Protein AF-A0A9X4M365-F1 (afdb_monomer)

Radius of gyration: 20.52 Å; Cα contacts (8 Å, |Δi|>4): 66; chains: 1; bounding box: 56×33×63 Å

pLDDT: mean 83.46, std 21.49, range [34.28, 97.88]

Foldseek 3Di:
DPDVVVVVVLVVQLVVLVVVLVVLVLLLVLLCCCPVVVDQLVRSCVVVDPADSVNSVVSNVVCVVPVCSNPDDLVNLVSCCSNVVDDPVVSCVCVVPPPPDPPDDPDDPDDDPDDPPPDDDDDD

Sequence (124 aa):
MTTIDGHAEQELVRIAARYRVEDLALNRAIYRASHEAGLSQRQISARVGGHSQATIQRILARFAENPALLQETPAEVIDKRDAGLIDAAAMMETLLNWPYTFGDVPHVDGVATDSYTTGKLGRG

Solvent-accessible surface area (backbone atoms only — not comparable to full-atom values): 7564 Å² total; per-residue (Å²): 143,82,55,68,64,61,51,52,51,52,50,49,51,22,52,54,22,39,50,53,54,50,51,52,51,49,54,47,48,54,41,45,40,39,72,76,67,64,46,49,54,66,63,46,25,71,69,71,52,98,44,51,49,70,53,47,50,54,53,43,50,51,42,70,76,38,60,68,73,74,51,89,47,75,68,54,47,52,28,33,33,50,38,66,76,40,52,72,66,60,39,49,54,51,62,73,67,47,81,84,68,75,73,84,73,83,76,74,86,84,67,86,83,84,74,84,82,79,84,75,88,80,89,132

Mean predicted aligned error: 10.85 Å

Organism: NCBI:txid2710754

Structure (mmCIF, N/CA/C/O backbone):
data_AF-A0A9X4M365-F1
#
_entry.id   AF-A0A9X4M365-F1
#
loop_
_atom_site.group_PDB
_atom_site.id
_atom_site.type_symbol
_atom_site.label_atom_id
_atom_site.label_alt_id
_atom_site.label_comp_id
_atom_site.label_asym_id
_atom_site.label_entity_id
_atom_site.label_seq_id
_atom_site.pdbx_PDB_ins_code
_atom_site.Cartn_x
_atom_site.Cartn_y
_atom_site.Cartn_z
_atom_site.occupancy
_atom_site.B_iso_or_equiv
_atom_site.auth_seq_id
_atom_site.auth_comp_id
_ato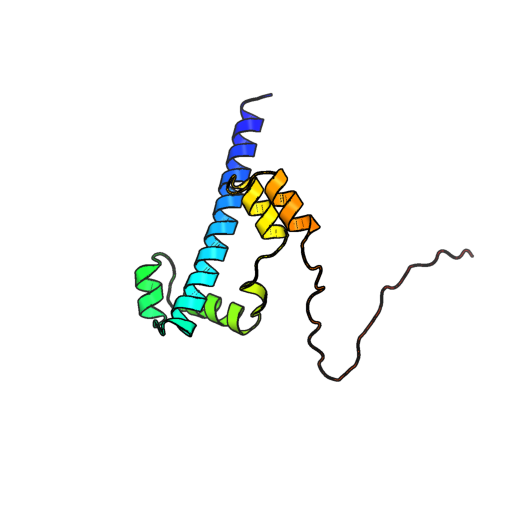m_site.auth_asym_id
_atom_site.auth_atom_id
_atom_site.pdbx_PDB_model_num
ATOM 1 N N . MET A 1 1 ? 25.522 17.246 -20.176 1.00 54.72 1 MET A N 1
ATOM 2 C CA . MET A 1 1 ? 24.235 17.108 -19.469 1.00 54.72 1 MET A CA 1
ATOM 3 C C . MET A 1 1 ? 23.638 15.766 -19.880 1.00 54.72 1 MET A C 1
ATOM 5 O O . MET A 1 1 ? 22.779 15.750 -20.751 1.00 54.72 1 MET A O 1
ATOM 9 N N . THR A 1 2 ? 24.246 14.632 -19.490 1.00 59.59 2 THR A N 1
ATOM 10 C CA . THR A 1 2 ? 24.082 13.431 -20.347 1.00 59.59 2 THR A CA 1
ATOM 11 C C . THR A 1 2 ? 24.207 12.047 -19.696 1.00 59.59 2 THR A C 1
ATOM 13 O O . THR A 1 2 ? 24.045 11.057 -20.398 1.00 59.59 2 THR A O 1
ATOM 16 N N . THR A 1 3 ? 24.462 11.901 -18.391 1.00 63.34 3 THR A N 1
ATOM 17 C CA . THR A 1 3 ? 24.511 10.548 -17.771 1.00 63.34 3 THR A CA 1
ATOM 18 C C . THR A 1 3 ? 24.161 10.575 -16.286 1.00 63.34 3 THR A C 1
ATOM 20 O O . THR A 1 3 ? 23.377 9.755 -15.828 1.00 63.34 3 THR A O 1
ATOM 23 N N . ILE A 1 4 ? 24.674 11.561 -15.543 1.00 69.12 4 ILE A N 1
ATOM 24 C CA . ILE A 1 4 ? 24.382 11.725 -14.109 1.00 69.12 4 ILE A CA 1
ATOM 25 C C . ILE A 1 4 ? 22.901 12.071 -13.882 1.00 69.12 4 ILE A C 1
ATOM 27 O O . ILE A 1 4 ? 22.271 11.483 -13.008 1.00 69.12 4 ILE A O 1
ATOM 31 N N . ASP A 1 5 ? 22.336 12.944 -14.721 1.00 73.62 5 ASP A N 1
ATOM 32 C CA . ASP A 1 5 ? 20.932 13.366 -14.622 1.00 73.62 5 ASP A CA 1
ATOM 33 C C . ASP A 1 5 ? 19.974 12.183 -14.851 1.00 73.62 5 ASP A C 1
ATOM 35 O O . ASP A 1 5 ? 19.069 11.954 -14.055 1.00 73.62 5 ASP A O 1
ATOM 39 N N . GLY A 1 6 ? 20.257 11.337 -15.851 1.00 84.56 6 GLY A N 1
ATOM 40 C CA . GLY A 1 6 ? 19.465 10.132 -16.122 1.00 84.56 6 GLY A CA 1
ATOM 41 C C . GLY A 1 6 ? 19.544 9.082 -15.008 1.00 84.56 6 GLY A C 1
ATOM 42 O O . GLY A 1 6 ? 18.547 8.429 -14.711 1.00 84.56 6 GLY A O 1
ATOM 43 N N . HIS A 1 7 ? 20.696 8.936 -14.343 1.00 86.69 7 HIS A N 1
ATOM 44 C CA . HIS A 1 7 ? 20.814 8.045 -13.184 1.00 86.69 7 HIS A CA 1
ATOM 45 C C . HIS A 1 7 ? 20.060 8.572 -11.960 1.00 86.69 7 HIS A C 1
ATOM 47 O O . HIS A 1 7 ? 19.405 7.792 -11.269 1.00 86.69 7 HIS A O 1
ATOM 53 N N . ALA A 1 8 ? 20.123 9.879 -11.696 1.00 93.12 8 ALA A N 1
ATOM 54 C CA . ALA A 1 8 ? 19.382 10.495 -10.599 1.00 93.12 8 ALA A CA 1
ATOM 55 C C . ALA A 1 8 ? 17.862 10.383 -10.810 1.00 93.12 8 ALA A C 1
ATOM 57 O O . ALA A 1 8 ? 17.136 10.034 -9.881 1.00 93.12 8 ALA A O 1
ATOM 58 N N . GLU A 1 9 ? 17.384 10.605 -12.037 1.00 93.38 9 GLU A N 1
ATOM 59 C CA . GLU A 1 9 ? 15.975 10.421 -12.403 1.00 93.38 9 GLU A CA 1
ATOM 60 C C . GLU A 1 9 ? 15.518 8.968 -12.228 1.00 93.38 9 GLU A C 1
ATOM 62 O O . GLU A 1 9 ? 14.485 8.718 -11.606 1.00 93.38 9 GLU A O 1
ATOM 67 N N . GLN A 1 10 ? 16.298 7.997 -12.715 1.00 92.06 10 GLN A N 1
ATOM 68 C CA . GLN A 1 10 ? 15.995 6.569 -12.551 1.00 92.06 10 GLN A CA 1
ATOM 69 C C . GLN A 1 10 ? 15.922 6.160 -11.079 1.00 92.06 10 GLN A C 1
ATOM 71 O O . GLN A 1 10 ? 15.028 5.411 -10.682 1.00 92.06 10 GLN A O 1
ATOM 76 N N . GLU A 1 11 ? 16.836 6.670 -10.257 1.00 94.88 11 GLU A N 1
ATOM 77 C CA . GLU A 1 11 ? 16.843 6.391 -8.826 1.00 94.88 11 GLU A CA 1
ATOM 78 C C . GLU A 1 11 ? 15.616 6.990 -8.125 1.00 94.88 11 GLU A C 1
ATOM 80 O O . GLU A 1 11 ? 14.990 6.319 -7.302 1.00 94.88 11 GLU A O 1
ATOM 85 N N . LEU A 1 12 ? 15.208 8.209 -8.495 1.00 96.12 12 LEU A N 1
ATOM 86 C CA . LEU A 1 12 ? 13.980 8.821 -7.983 1.00 96.12 12 LEU A CA 1
ATOM 87 C C . LEU A 1 12 ? 12.734 8.025 -8.375 1.00 96.12 12 LEU A C 1
ATOM 89 O O . LEU A 1 12 ? 11.885 7.778 -7.518 1.00 96.12 12 LEU A O 1
ATOM 93 N N . VAL A 1 13 ? 12.632 7.588 -9.634 1.00 95.69 13 VAL A N 1
ATOM 94 C CA . VAL A 1 13 ? 11.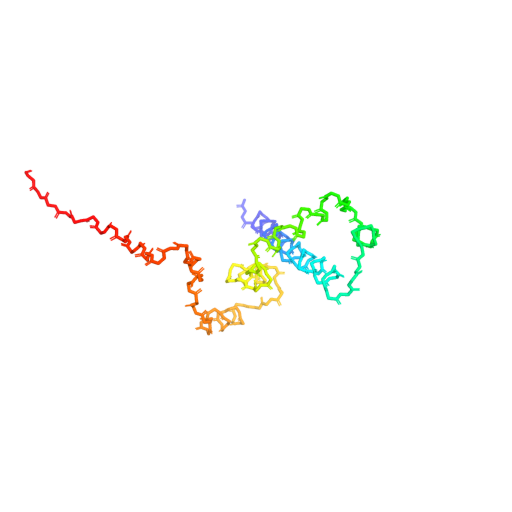525 6.739 -10.104 1.00 95.69 13 VAL A CA 1
ATOM 95 C C . VAL A 1 13 ? 11.455 5.454 -9.284 1.00 95.69 13 VAL A C 1
ATOM 97 O O . VAL A 1 13 ? 10.387 5.110 -8.776 1.00 95.69 13 VAL A O 1
ATOM 100 N N . ARG A 1 14 ? 12.596 4.790 -9.079 1.00 97.19 14 ARG A N 1
ATOM 101 C CA . ARG A 1 14 ? 12.684 3.546 -8.310 1.00 97.19 14 ARG A CA 1
ATOM 102 C C . ARG A 1 14 ? 12.269 3.726 -6.852 1.00 97.19 14 ARG A C 1
ATOM 104 O O . ARG A 1 14 ? 11.487 2.931 -6.330 1.00 97.19 14 ARG A O 1
ATOM 111 N N . ILE A 1 15 ? 12.768 4.768 -6.184 1.00 97.88 15 ILE A N 1
ATOM 112 C CA . ILE A 1 15 ? 12.414 5.062 -4.788 1.00 97.88 15 ILE A CA 1
ATOM 113 C C . ILE A 1 15 ? 10.927 5.410 -4.674 1.00 97.88 15 ILE A C 1
ATOM 115 O O . ILE A 1 15 ? 10.249 4.898 -3.783 1.00 97.88 15 ILE A O 1
ATOM 119 N N . ALA A 1 16 ? 10.403 6.239 -5.579 1.00 97.69 16 ALA A N 1
ATOM 120 C CA . ALA A 1 16 ? 8.994 6.617 -5.578 1.00 97.69 16 ALA A CA 1
ATOM 121 C C . ALA A 1 16 ? 8.078 5.407 -5.811 1.00 97.69 16 ALA A C 1
ATOM 123 O O . ALA A 1 16 ? 7.056 5.278 -5.139 1.00 97.69 16 ALA A O 1
ATOM 124 N N . ALA A 1 17 ? 8.449 4.507 -6.724 1.00 97.62 17 ALA A N 1
ATOM 125 C CA . ALA A 1 17 ? 7.725 3.263 -6.963 1.00 97.62 17 ALA A CA 1
ATOM 126 C C . ALA A 1 17 ? 7.733 2.364 -5.721 1.00 97.62 17 ALA A C 1
ATOM 128 O O . ALA A 1 17 ? 6.681 1.890 -5.292 1.00 97.62 17 ALA A O 1
ATOM 129 N N . ARG A 1 18 ? 8.891 2.210 -5.067 1.00 97.88 18 ARG A N 1
ATOM 130 C CA . ARG A 1 18 ? 8.985 1.439 -3.823 1.00 97.88 18 ARG A CA 1
ATOM 131 C C . ARG A 1 18 ? 8.108 2.019 -2.715 1.00 97.88 18 ARG A C 1
ATOM 133 O O . ARG A 1 18 ? 7.390 1.266 -2.068 1.00 97.88 18 ARG A O 1
ATOM 140 N N . TYR A 1 19 ? 8.096 3.343 -2.560 1.00 97.56 19 TYR A N 1
ATOM 141 C CA . TYR A 1 19 ? 7.226 4.013 -1.596 1.00 97.56 19 TYR A CA 1
ATOM 142 C C . TYR A 1 19 ? 5.739 3.729 -1.854 1.00 97.56 19 TYR A C 1
ATOM 144 O O . TYR A 1 19 ? 5.015 3.411 -0.916 1.00 97.56 19 TYR A O 1
ATOM 152 N N . ARG A 1 20 ? 5.279 3.778 -3.115 1.00 97.50 20 ARG A N 1
ATOM 153 C CA . ARG A 1 20 ? 3.882 3.456 -3.463 1.00 97.50 20 ARG A CA 1
ATOM 154 C C . ARG A 1 20 ? 3.514 2.011 -3.117 1.00 97.50 20 ARG A C 1
ATOM 156 O O . ARG A 1 20 ? 2.461 1.779 -2.524 1.00 97.50 20 ARG A O 1
ATOM 163 N N . VAL A 1 21 ? 4.386 1.054 -3.444 1.00 97.25 21 VAL A N 1
ATOM 164 C CA . VAL A 1 21 ? 4.165 -0.369 -3.132 1.00 97.25 21 VAL A CA 1
ATOM 165 C C . VAL A 1 21 ? 4.110 -0.597 -1.620 1.00 97.25 21 VAL A C 1
ATOM 167 O O . VAL A 1 21 ? 3.213 -1.284 -1.130 1.00 97.25 21 VAL A O 1
ATOM 170 N N . GLU A 1 22 ? 5.047 -0.015 -0.872 1.00 97.00 22 GLU A N 1
ATOM 171 C CA . GLU A 1 22 ? 5.125 -0.164 0.583 1.00 97.00 22 GLU A CA 1
ATOM 172 C C . GLU A 1 22 ? 3.954 0.515 1.302 1.00 97.00 22 GLU A C 1
ATOM 174 O O . GLU A 1 22 ? 3.384 -0.083 2.216 1.00 97.00 22 GLU A O 1
ATOM 179 N N . ASP A 1 23 ? 3.544 1.712 0.873 1.00 96.25 23 ASP A N 1
ATOM 180 C CA . ASP A 1 23 ? 2.384 2.412 1.440 1.00 96.25 23 ASP A CA 1
ATOM 181 C C . ASP A 1 23 ? 1.104 1.588 1.265 1.00 96.25 23 ASP A C 1
ATOM 183 O O . ASP A 1 23 ? 0.336 1.384 2.211 1.00 96.25 23 ASP A O 1
ATOM 187 N N . LEU A 1 24 ? 0.893 1.027 0.074 1.00 96.19 24 LEU A N 1
ATOM 188 C CA . LEU A 1 24 ? -0.269 0.189 -0.180 1.00 96.19 24 LEU A CA 1
ATOM 189 C C . LEU A 1 24 ? -0.224 -1.124 0.613 1.00 96.19 24 LEU A C 1
ATOM 191 O O . LEU A 1 24 ? -1.242 -1.542 1.173 1.00 96.19 24 LEU A O 1
ATOM 195 N N . ALA A 1 25 ? 0.948 -1.754 0.712 1.00 96.88 25 ALA A N 1
ATOM 196 C CA . ALA A 1 25 ? 1.142 -2.947 1.529 1.00 96.88 25 ALA A CA 1
ATOM 197 C C . ALA A 1 25 ? 0.861 -2.668 3.015 1.00 96.88 25 ALA A C 1
ATOM 199 O O . ALA A 1 25 ? 0.156 -3.447 3.662 1.00 96.88 25 ALA A O 1
ATOM 200 N N . LEU A 1 26 ? 1.340 -1.537 3.541 1.00 97.12 26 LEU A N 1
ATOM 201 C CA . LEU A 1 26 ? 1.073 -1.098 4.908 1.00 97.12 26 LEU A CA 1
ATOM 202 C C . LEU A 1 26 ? -0.424 -0.864 5.133 1.00 97.12 26 LEU A C 1
ATOM 204 O O . LEU A 1 26 ? -0.988 -1.349 6.113 1.00 97.12 26 LEU A O 1
ATOM 208 N N . ASN A 1 27 ? -1.082 -0.174 4.207 1.00 97.31 27 ASN A N 1
ATOM 209 C CA . ASN A 1 27 ? -2.513 0.098 4.259 1.00 97.31 27 ASN A CA 1
ATOM 210 C C . ASN A 1 27 ? -3.350 -1.197 4.287 1.00 97.31 27 ASN A C 1
ATOM 212 O O . ASN A 1 27 ? -4.256 -1.336 5.115 1.00 97.31 27 ASN A O 1
ATOM 216 N N . ARG A 1 28 ? -3.005 -2.186 3.450 1.00 97.88 28 ARG A N 1
ATOM 217 C CA . ARG A 1 28 ? -3.623 -3.524 3.478 1.00 97.88 28 ARG A CA 1
ATOM 218 C C . ARG A 1 28 ? -3.337 -4.253 4.793 1.00 97.88 28 ARG A C 1
ATOM 220 O O . ARG A 1 28 ? -4.244 -4.850 5.369 1.00 97.88 28 ARG A O 1
ATOM 227 N N . ALA A 1 29 ? -2.106 -4.183 5.301 1.00 97.44 29 ALA A N 1
ATOM 228 C CA . ALA A 1 29 ? -1.729 -4.801 6.572 1.00 97.44 29 ALA A CA 1
ATOM 229 C C . ALA A 1 29 ? -2.486 -4.192 7.764 1.00 97.44 29 ALA A C 1
ATOM 231 O O . ALA A 1 29 ? -2.928 -4.931 8.641 1.00 97.44 29 ALA A O 1
ATOM 232 N N . ILE A 1 30 ? -2.702 -2.872 7.774 1.00 97.69 30 ILE A N 1
ATOM 233 C CA . ILE A 1 30 ? -3.539 -2.174 8.763 1.00 97.69 30 ILE A CA 1
ATOM 234 C C . ILE A 1 30 ? -4.968 -2.725 8.744 1.00 97.69 30 ILE A C 1
ATOM 236 O O . ILE A 1 30 ? -5.521 -3.035 9.802 1.00 97.69 30 ILE A O 1
ATOM 240 N N . TYR A 1 31 ? -5.557 -2.877 7.554 1.00 97.56 31 TYR A N 1
ATOM 241 C CA . TYR A 1 31 ? -6.907 -3.416 7.417 1.00 97.56 31 TYR A CA 1
ATOM 242 C C . TYR A 1 31 ? -7.018 -4.841 7.965 1.00 97.56 31 TYR A C 1
ATOM 244 O O . TYR A 1 31 ? -7.882 -5.101 8.808 1.00 97.56 31 TYR A O 1
ATOM 252 N N . ARG A 1 32 ? -6.108 -5.734 7.553 1.00 97.00 32 ARG A N 1
ATOM 253 C CA . ARG A 1 32 ? -6.065 -7.131 8.018 1.00 97.00 32 ARG A CA 1
ATOM 254 C C . ARG A 1 32 ? -5.817 -7.225 9.522 1.00 97.00 32 ARG A C 1
ATOM 256 O O . ARG A 1 32 ? -6.517 -7.951 10.217 1.00 97.00 32 ARG A O 1
ATOM 263 N N . ALA A 1 33 ? -4.899 -6.426 10.063 1.00 97.31 33 ALA A N 1
ATOM 264 C CA . ALA A 1 33 ? -4.643 -6.361 11.502 1.00 97.31 33 ALA A CA 1
ATOM 265 C C . ALA A 1 33 ? -5.907 -6.002 12.305 1.00 97.31 33 ALA A C 1
ATOM 267 O O . ALA A 1 33 ? -6.147 -6.574 13.368 1.00 97.31 33 ALA A O 1
ATOM 268 N N . SER A 1 34 ? -6.726 -5.080 11.792 1.00 97.38 34 SER A N 1
ATOM 269 C CA . SER A 1 34 ? -7.984 -4.697 12.434 1.00 97.38 34 SER A CA 1
ATOM 270 C C . SER A 1 34 ? -9.072 -5.767 12.295 1.00 97.38 34 SER A C 1
ATOM 272 O O . SER A 1 34 ? -9.747 -6.053 13.279 1.00 97.38 34 SER A O 1
ATOM 274 N N . HIS A 1 35 ? -9.271 -6.333 11.099 1.00 94.81 35 HIS A N 1
ATOM 275 C CA . HIS A 1 35 ? -10.428 -7.193 10.800 1.00 94.81 35 HIS A CA 1
ATOM 276 C C . HIS A 1 35 ? -10.178 -8.679 11.066 1.00 94.81 35 HIS A C 1
ATOM 278 O O . HIS A 1 35 ? -11.075 -9.375 11.529 1.00 94.81 35 HIS A O 1
ATOM 284 N N . GLU A 1 36 ? -8.970 -9.167 10.796 1.00 93.94 36 GLU A N 1
ATOM 285 C CA . GLU A 1 36 ? -8.619 -10.585 10.931 1.00 93.94 36 GLU A CA 1
ATOM 286 C C . GLU A 1 36 ? -7.995 -10.870 12.302 1.00 93.94 36 GLU A C 1
ATOM 288 O O . GLU A 1 36 ? -8.297 -11.883 12.926 1.00 93.94 36 GLU A O 1
ATOM 293 N N . ALA A 1 37 ? -7.151 -9.959 12.803 1.00 94.00 37 ALA A N 1
ATOM 294 C CA . ALA A 1 37 ? -6.458 -10.123 14.086 1.00 94.00 37 ALA A CA 1
ATOM 295 C C . ALA A 1 37 ? -7.103 -9.352 15.257 1.00 94.00 37 ALA A C 1
ATOM 297 O O . ALA A 1 37 ? -6.631 -9.459 16.390 1.00 94.00 37 ALA A O 1
ATOM 298 N N . GLY A 1 38 ? -8.159 -8.567 15.008 1.00 95.81 38 GLY A N 1
ATOM 299 C CA . GLY A 1 38 ? -8.921 -7.861 16.047 1.00 95.81 38 GLY A CA 1
ATOM 300 C C . GLY A 1 38 ? -8.149 -6.760 16.787 1.00 95.81 38 GLY A C 1
ATOM 301 O O . GLY A 1 38 ? -8.516 -6.389 17.904 1.00 95.81 38 GLY A O 1
ATOM 302 N N . LEU A 1 39 ? -7.061 -6.239 16.210 1.00 97.50 39 LEU A N 1
ATOM 303 C CA . LEU A 1 39 ? -6.276 -5.176 16.836 1.00 97.50 39 LEU A CA 1
ATOM 304 C C . LEU A 1 39 ? -7.048 -3.851 16.824 1.00 97.50 39 LEU A C 1
ATOM 306 O O . LEU A 1 39 ? -7.567 -3.414 15.801 1.00 97.50 39 LEU A O 1
ATOM 310 N N . SER A 1 40 ? -7.059 -3.156 17.962 1.00 97.06 40 SER A N 1
ATOM 311 C CA . SER A 1 40 ? -7.660 -1.821 18.054 1.00 97.06 40 SER A CA 1
ATOM 312 C C . SER A 1 40 ? -6.850 -0.773 17.281 1.00 97.06 40 SER A C 1
ATOM 314 O O . SER A 1 40 ? -5.624 -0.864 17.175 1.00 97.06 40 SER A O 1
ATOM 316 N N . GLN A 1 41 ? -7.504 0.306 16.837 1.00 96.31 41 GLN A N 1
ATOM 317 C CA . GLN A 1 41 ? -6.837 1.424 16.148 1.00 96.31 41 GLN A CA 1
ATOM 318 C C . GLN A 1 41 ? -5.671 2.010 16.963 1.00 96.31 41 GLN A C 1
ATOM 320 O O . GLN A 1 41 ? -4.636 2.364 16.402 1.00 96.31 41 GLN A O 1
ATOM 325 N N . ARG A 1 42 ? -5.798 2.051 18.298 1.00 96.69 42 ARG A N 1
ATOM 326 C CA . ARG A 1 42 ? -4.720 2.457 19.213 1.00 96.69 42 ARG A CA 1
ATOM 327 C C . ARG A 1 42 ? -3.521 1.511 19.147 1.00 96.69 42 ARG A C 1
ATOM 329 O O . ARG A 1 42 ? -2.386 1.974 19.080 1.00 96.69 42 ARG A O 1
ATOM 336 N N . GLN A 1 43 ? -3.758 0.200 19.177 1.00 97.50 43 GLN A N 1
ATOM 337 C CA . GLN A 1 43 ? -2.701 -0.813 19.099 1.00 97.50 43 GLN A CA 1
ATOM 338 C C . GLN A 1 43 ? -2.005 -0.826 17.735 1.00 97.50 43 GLN A C 1
ATOM 340 O O . GLN A 1 43 ? -0.799 -1.074 17.686 1.00 97.50 43 GLN A O 1
ATOM 345 N N . ILE A 1 44 ? -2.749 -0.564 16.659 1.00 97.38 44 ILE A N 1
ATOM 346 C CA . ILE A 1 44 ? -2.210 -0.441 15.301 1.00 97.38 44 ILE A CA 1
ATOM 347 C C . ILE A 1 44 ? -1.365 0.830 15.193 1.00 97.38 44 ILE A C 1
ATOM 349 O O . ILE A 1 44 ? -0.194 0.747 14.839 1.00 97.38 44 ILE A O 1
ATOM 353 N N . SER A 1 45 ? -1.909 1.989 15.579 1.00 97.06 45 SER A N 1
ATOM 354 C CA . SER A 1 45 ? -1.205 3.281 15.554 1.00 97.06 45 SER A CA 1
ATOM 355 C C . SER A 1 45 ? 0.129 3.231 16.310 1.00 97.06 45 SER A C 1
ATOM 357 O O . SER A 1 45 ? 1.151 3.677 15.790 1.00 97.06 45 SER A O 1
ATOM 359 N N . ALA A 1 46 ? 0.150 2.600 17.490 1.00 96.75 46 ALA A N 1
ATOM 360 C CA . ALA A 1 46 ? 1.367 2.434 18.283 1.00 96.75 46 ALA A CA 1
ATOM 361 C C . ALA A 1 46 ? 2.443 1.561 17.606 1.00 96.75 46 ALA A C 1
ATOM 363 O O . ALA A 1 46 ? 3.625 1.763 17.866 1.00 96.75 46 ALA A O 1
ATOM 364 N N . ARG A 1 47 ? 2.053 0.592 16.764 1.00 96.25 47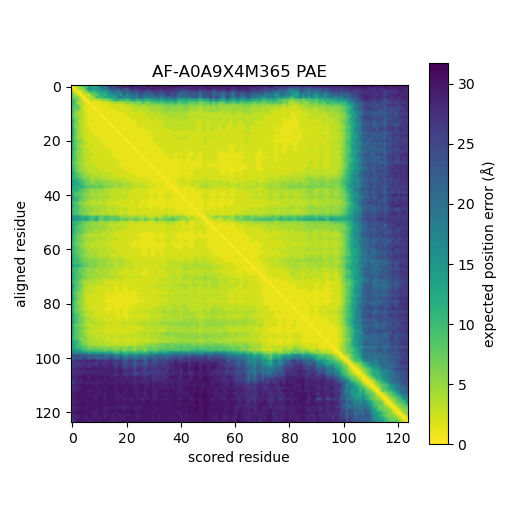 ARG A N 1
ATOM 365 C CA . ARG A 1 47 ? 2.984 -0.303 16.049 1.00 96.25 47 ARG A CA 1
ATOM 366 C C . ARG A 1 47 ? 3.491 0.292 14.748 1.00 96.25 47 ARG A C 1
ATOM 368 O O . ARG A 1 47 ? 4.665 0.144 14.443 1.00 96.25 47 ARG A O 1
ATOM 375 N N . VAL A 1 48 ? 2.601 0.922 13.985 1.00 94.38 48 VAL A N 1
ATOM 376 C CA . VAL A 1 48 ? 2.950 1.502 12.686 1.00 94.38 48 VAL A CA 1
ATOM 377 C C . VAL A 1 48 ? 3.922 2.665 12.875 1.00 94.38 48 VAL A C 1
ATOM 379 O O . VAL A 1 48 ? 4.881 2.780 12.122 1.00 94.38 48 VAL A O 1
ATOM 382 N N . GLY A 1 49 ? 3.707 3.500 13.899 1.00 86.94 49 GLY A N 1
ATOM 383 C CA . GLY A 1 49 ? 4.469 4.736 14.067 1.00 86.94 49 GLY A CA 1
ATOM 384 C C . GLY A 1 49 ? 4.150 5.743 12.951 1.00 86.94 49 GLY A C 1
ATOM 385 O O . GLY A 1 49 ? 3.866 5.392 11.811 1.00 86.94 49 GLY A O 1
ATOM 386 N N . GLY A 1 50 ? 4.077 7.032 13.269 1.00 85.69 50 GLY A N 1
ATOM 387 C CA . GLY A 1 50 ? 3.773 8.075 12.272 1.00 85.69 50 GLY A CA 1
ATOM 388 C C . GLY A 1 50 ? 2.305 8.184 11.822 1.00 85.69 50 GLY A C 1
ATOM 389 O O . GLY A 1 50 ? 1.905 9.243 11.347 1.00 85.69 50 GLY A O 1
ATOM 390 N N . HIS A 1 51 ? 1.464 7.167 12.041 1.00 93.44 51 HIS A N 1
ATOM 391 C CA . HIS A 1 51 ? 0.025 7.231 11.760 1.00 93.44 51 HIS A CA 1
ATOM 392 C C . HIS A 1 51 ? -0.789 7.462 13.037 1.00 93.44 51 HIS A C 1
ATOM 394 O O . HIS A 1 51 ? -0.768 6.647 13.961 1.00 93.44 51 HIS A O 1
ATOM 400 N N . SER A 1 52 ? -1.550 8.560 13.081 1.00 96.06 52 SER A N 1
ATOM 401 C CA . SER A 1 52 ? -2.509 8.825 14.164 1.00 96.06 52 SER A CA 1
ATOM 402 C C . SER A 1 52 ? -3.688 7.846 14.117 1.00 96.06 52 SER A C 1
ATOM 404 O O . SER A 1 52 ? -3.992 7.296 13.058 1.00 96.06 52 SER A O 1
ATOM 406 N N . GLN A 1 53 ? -4.419 7.675 15.225 1.00 96.69 53 GLN A N 1
ATOM 407 C CA . GLN A 1 53 ? -5.646 6.860 15.229 1.00 96.69 53 GLN A CA 1
ATOM 408 C C . GLN A 1 53 ? -6.674 7.347 14.194 1.00 96.69 53 GLN A C 1
ATOM 410 O O . GLN A 1 53 ? -7.287 6.528 13.520 1.00 96.69 53 GLN A O 1
ATOM 415 N N . ALA A 1 54 ? -6.794 8.663 13.989 1.00 97.00 54 ALA A N 1
ATOM 416 C CA . ALA A 1 54 ? -7.667 9.229 12.960 1.00 97.00 54 ALA A CA 1
ATOM 417 C C . ALA A 1 54 ? -7.216 8.844 11.539 1.00 97.00 54 ALA A C 1
ATOM 419 O O . ALA A 1 54 ? -8.044 8.579 10.669 1.00 97.00 54 ALA A O 1
ATOM 420 N N . THR A 1 55 ? -5.904 8.773 11.295 1.00 97.56 55 THR A N 1
ATOM 421 C CA . THR A 1 55 ? -5.368 8.297 10.013 1.00 97.56 55 THR A CA 1
ATOM 422 C C . THR A 1 55 ? -5.675 6.813 9.815 1.00 97.56 55 THR A C 1
ATOM 424 O O . THR A 1 55 ? -6.145 6.434 8.746 1.00 97.56 55 THR A O 1
ATOM 427 N N . ILE A 1 56 ? -5.497 5.990 10.858 1.00 97.88 56 ILE A N 1
ATOM 428 C CA . ILE A 1 56 ? -5.870 4.568 10.830 1.00 97.88 56 ILE A CA 1
ATOM 429 C C . ILE A 1 56 ? -7.362 4.408 10.520 1.00 97.88 56 ILE A C 1
ATOM 431 O O . ILE A 1 56 ? -7.711 3.643 9.629 1.00 97.88 56 ILE A O 1
ATOM 435 N N . GLN A 1 57 ? -8.241 5.165 11.181 1.00 97.38 57 GLN A N 1
ATOM 436 C CA . GLN A 1 57 ? -9.679 5.138 10.909 1.00 97.38 57 GLN A CA 1
ATOM 437 C C . GLN A 1 57 ? -9.992 5.437 9.437 1.00 97.38 57 GLN A C 1
ATOM 439 O O . GLN A 1 57 ? -10.778 4.716 8.830 1.00 97.38 57 GLN A O 1
ATOM 444 N N . ARG A 1 58 ? -9.379 6.474 8.850 1.00 97.88 58 ARG A N 1
ATOM 445 C CA . ARG A 1 58 ? -9.591 6.830 7.435 1.00 97.88 58 ARG A CA 1
ATOM 446 C C . ARG A 1 58 ? -9.145 5.719 6.489 1.00 97.88 58 ARG A C 1
ATOM 448 O O . ARG A 1 58 ? -9.835 5.450 5.512 1.00 97.88 58 ARG A O 1
ATOM 455 N N . ILE A 1 59 ? -8.018 5.069 6.787 1.00 97.50 59 ILE A N 1
ATOM 456 C CA . ILE A 1 59 ? -7.553 3.904 6.026 1.00 97.50 59 ILE A CA 1
ATOM 457 C C . ILE A 1 59 ? -8.597 2.788 6.127 1.00 97.50 59 ILE A C 1
ATOM 459 O O . ILE A 1 59 ? -9.071 2.315 5.101 1.00 97.50 59 ILE A O 1
ATOM 463 N N . LEU A 1 60 ? -9.016 2.416 7.339 1.00 97.69 60 LEU A N 1
ATOM 464 C CA . LEU A 1 60 ? -10.002 1.352 7.547 1.00 97.69 60 LEU A CA 1
ATOM 465 C C . LEU A 1 60 ? -11.329 1.632 6.829 1.00 97.69 60 LEU A C 1
ATOM 467 O O . LEU A 1 60 ? -11.847 0.738 6.165 1.00 97.69 60 LEU A O 1
ATOM 471 N N . ALA A 1 61 ? -11.841 2.863 6.914 1.00 97.25 61 ALA A N 1
ATOM 472 C CA . ALA A 1 61 ? -13.066 3.276 6.233 1.00 97.25 61 ALA A CA 1
ATOM 473 C C . ALA A 1 61 ? -12.950 3.119 4.710 1.00 97.25 61 ALA A C 1
ATOM 475 O O . ALA A 1 61 ? -13.805 2.492 4.096 1.00 97.25 61 ALA A O 1
ATOM 476 N N . ARG A 1 62 ? -11.841 3.575 4.115 1.00 97.12 62 ARG A N 1
ATOM 477 C CA . ARG A 1 62 ? -11.602 3.467 2.668 1.00 97.12 62 ARG A CA 1
ATOM 478 C C . ARG A 1 62 ? -11.620 2.017 2.166 1.00 97.12 62 ARG A C 1
ATOM 480 O O . ARG A 1 62 ? -12.150 1.749 1.095 1.00 97.12 62 ARG A O 1
ATOM 487 N N . PHE A 1 63 ? -11.044 1.081 2.921 1.00 95.56 63 PHE A N 1
ATOM 488 C CA . PHE A 1 63 ? -11.072 -0.344 2.561 1.00 95.56 63 PHE A CA 1
ATOM 489 C C . PHE A 1 63 ? -12.429 -1.004 2.826 1.00 95.56 63 PHE A C 1
ATOM 491 O O . PHE A 1 63 ? -12.795 -1.929 2.108 1.00 95.56 63 PHE A O 1
ATOM 498 N N . ALA A 1 64 ? -13.173 -0.544 3.835 1.00 93.00 64 ALA A N 1
ATOM 499 C CA . ALA A 1 64 ? -14.538 -1.007 4.070 1.00 93.00 64 ALA A CA 1
ATOM 500 C C . ALA A 1 64 ? -15.493 -0.548 2.953 1.00 93.00 64 ALA A C 1
ATOM 502 O O . ALA A 1 64 ? -16.356 -1.315 2.539 1.00 93.00 64 ALA A O 1
ATOM 503 N N . GLU A 1 65 ? -15.311 0.673 2.443 1.00 95.44 65 GLU A N 1
ATOM 504 C CA . GLU A 1 65 ? -16.073 1.232 1.319 1.00 95.44 65 GLU A CA 1
ATOM 505 C C . GLU A 1 65 ? -15.703 0.582 -0.019 1.00 95.44 65 GLU A C 1
ATOM 507 O O . GLU A 1 65 ? -16.575 0.336 -0.848 1.00 95.44 65 GLU A O 1
ATOM 512 N N . ASN A 1 66 ? -14.417 0.288 -0.232 1.00 92.81 66 ASN A N 1
ATOM 513 C CA . ASN A 1 66 ? -13.936 -0.360 -1.446 1.00 92.81 66 ASN A CA 1
ATOM 514 C C . ASN A 1 66 ? -13.015 -1.556 -1.131 1.00 92.81 66 ASN A C 1
ATOM 516 O O . ASN A 1 66 ? -11.785 -1.412 -1.119 1.00 92.81 66 ASN A O 1
ATOM 520 N N . PRO A 1 67 ? -13.590 -2.759 -0.941 1.00 90.88 67 PRO A N 1
ATOM 521 C CA . PRO A 1 67 ? -12.822 -3.976 -0.687 1.00 90.88 67 PRO A CA 1
ATOM 522 C C . PRO A 1 67 ? -11.880 -4.377 -1.830 1.00 90.88 67 PRO A C 1
ATOM 524 O O . PRO A 1 67 ? -10.905 -5.091 -1.588 1.00 90.88 67 PRO A O 1
ATOM 527 N N . ALA A 1 68 ? -12.112 -3.904 -3.063 1.00 89.75 68 ALA A N 1
ATOM 528 C CA . ALA A 1 68 ? -11.246 -4.211 -4.203 1.00 89.75 68 ALA A CA 1
ATOM 529 C C . ALA A 1 68 ? -9.815 -3.680 -4.010 1.00 89.75 68 ALA A C 1
ATOM 531 O O . ALA A 1 68 ? -8.879 -4.238 -4.570 1.00 89.75 68 ALA A O 1
ATOM 532 N N . LEU A 1 69 ? -9.614 -2.680 -3.142 1.00 91.06 69 LEU A N 1
ATOM 533 C CA . LEU A 1 69 ? -8.286 -2.178 -2.771 1.00 91.06 69 LEU A CA 1
ATOM 534 C C . LEU A 1 69 ? -7.402 -3.235 -2.082 1.00 91.06 69 LEU A C 1
ATOM 536 O O . LEU A 1 69 ? -6.184 -3.066 -2.003 1.00 91.06 69 LEU A O 1
ATOM 540 N N . LEU A 1 70 ? -7.982 -4.325 -1.565 1.00 93.19 70 LEU A N 1
ATOM 541 C CA . LEU A 1 70 ? -7.226 -5.459 -1.020 1.00 93.19 70 LEU A CA 1
ATOM 542 C C . LE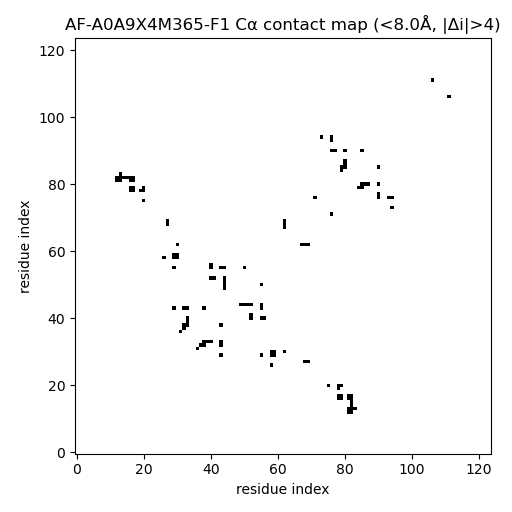U A 1 70 ? -6.567 -6.312 -2.106 1.00 93.19 70 LEU A C 1
ATOM 544 O O . LEU A 1 70 ? -5.611 -7.027 -1.799 1.00 93.19 70 LEU A O 1
ATOM 548 N N . GLN A 1 71 ? -7.076 -6.240 -3.335 1.00 91.50 71 GLN A N 1
ATOM 549 C CA . GLN A 1 71 ? -6.556 -6.970 -4.482 1.00 91.50 71 GLN A CA 1
ATOM 550 C C . GLN A 1 71 ? -5.469 -6.155 -5.164 1.00 91.50 71 GLN A C 1
ATOM 552 O O . GLN A 1 71 ? -5.562 -4.930 -5.244 1.00 91.50 71 GLN A O 1
ATOM 557 N N . GLU A 1 72 ? -4.440 -6.847 -5.640 1.00 92.56 72 GLU A N 1
ATOM 558 C CA . GLU A 1 72 ? -3.399 -6.235 -6.456 1.00 92.56 72 GLU A CA 1
ATOM 559 C C . GLU A 1 72 ? -3.988 -5.688 -7.760 1.00 92.56 72 GLU A C 1
ATOM 561 O O . GLU A 1 72 ? -4.960 -6.227 -8.287 1.00 92.56 72 GLU A O 1
ATOM 566 N N . THR A 1 73 ? -3.403 -4.611 -8.277 1.00 92.62 73 THR A N 1
ATOM 567 C CA . THR A 1 73 ? -3.800 -3.987 -9.542 1.00 92.62 73 THR A CA 1
ATOM 568 C C . THR A 1 73 ? -2.668 -4.052 -10.570 1.00 92.62 73 THR A C 1
ATOM 570 O O . THR A 1 73 ? -1.497 -4.072 -10.191 1.00 92.62 73 THR A O 1
ATOM 573 N N . PRO A 1 74 ? -2.962 -3.989 -11.882 1.00 93.81 74 PRO A N 1
ATOM 574 C CA . PRO A 1 74 ? -1.927 -3.899 -12.915 1.00 93.81 74 PRO A CA 1
ATOM 575 C C . PRO A 1 74 ? -0.924 -2.755 -12.698 1.00 93.81 74 PRO A C 1
ATOM 577 O O . PRO A 1 74 ? 0.266 -2.913 -12.961 1.00 93.81 74 PRO A O 1
ATOM 580 N N . ALA A 1 75 ? -1.389 -1.614 -12.178 1.00 94.00 75 ALA A N 1
ATOM 581 C CA . ALA A 1 75 ? -0.527 -0.482 -11.843 1.00 94.00 75 ALA A CA 1
ATOM 582 C C . ALA A 1 75 ? 0.480 -0.833 -10.737 1.00 94.00 75 ALA A C 1
ATOM 584 O O . ALA A 1 75 ? 1.644 -0.458 -10.829 1.00 94.00 75 ALA A O 1
ATOM 585 N N . GLU A 1 76 ? 0.071 -1.614 -9.735 1.00 95.75 76 GLU A N 1
ATOM 586 C CA . GLU A 1 76 ? 0.986 -2.101 -8.698 1.00 95.75 76 GLU A CA 1
ATOM 587 C C . GLU A 1 76 ? 2.030 -3.068 -9.248 1.00 95.75 76 GLU A C 1
ATOM 589 O O . GLU A 1 76 ? 3.171 -3.050 -8.796 1.00 95.75 76 GLU A O 1
ATOM 594 N N . VAL A 1 77 ? 1.673 -3.901 -10.228 1.00 96.81 77 VAL A N 1
ATOM 595 C CA . VAL A 1 77 ? 2.627 -4.808 -10.883 1.00 96.81 77 VAL A CA 1
ATOM 596 C C . VAL A 1 77 ? 3.702 -4.002 -11.623 1.00 96.81 77 VAL A C 1
ATOM 598 O O . VAL A 1 77 ? 4.889 -4.315 -11.525 1.00 96.81 77 VAL A O 1
ATOM 601 N N . ILE A 1 78 ? 3.313 -2.915 -12.297 1.00 95.81 78 ILE A N 1
ATOM 602 C CA . ILE A 1 78 ? 4.254 -1.977 -12.929 1.00 95.81 78 ILE A CA 1
ATOM 603 C C . ILE A 1 78 ? 5.122 -1.287 -11.869 1.00 95.81 78 ILE A C 1
ATOM 605 O O . ILE A 1 78 ? 6.347 -1.280 -11.993 1.00 95.81 78 ILE A O 1
ATOM 609 N N . ASP A 1 79 ? 4.524 -0.791 -10.784 1.00 97.44 79 ASP A N 1
ATOM 610 C CA . ASP A 1 79 ? 5.265 -0.167 -9.683 1.00 97.44 79 ASP A CA 1
ATOM 611 C C . ASP A 1 79 ? 6.255 -1.143 -9.029 1.00 97.44 79 ASP A C 1
ATOM 613 O O . ASP A 1 79 ? 7.367 -0.755 -8.677 1.00 97.44 79 ASP A O 1
ATOM 617 N N . LYS A 1 80 ? 5.915 -2.431 -8.909 1.00 97.50 80 LYS A N 1
ATOM 618 C CA . LYS A 1 80 ? 6.844 -3.463 -8.427 1.00 97.50 80 LYS A CA 1
ATOM 619 C C . LYS A 1 80 ? 8.040 -3.634 -9.357 1.00 97.50 80 LYS A C 1
ATOM 621 O O . LYS A 1 80 ? 9.157 -3.803 -8.865 1.00 97.50 80 LYS A O 1
ATOM 626 N N . ARG A 1 81 ? 7.833 -3.578 -10.675 1.00 97.62 81 ARG A N 1
ATOM 627 C CA . ARG A 1 81 ? 8.927 -3.618 -11.652 1.00 97.62 81 ARG A CA 1
ATOM 628 C C . ARG A 1 81 ? 9.806 -2.381 -11.528 1.00 97.62 81 ARG A C 1
ATOM 630 O O . ARG A 1 81 ? 11.026 -2.506 -11.466 1.00 97.62 81 ARG A O 1
ATOM 637 N N . ASP A 1 82 ? 9.203 -1.200 -11.441 1.00 96.75 82 ASP A N 1
ATOM 638 C CA . ASP A 1 82 ? 9.941 0.060 -11.314 1.00 96.75 82 ASP A CA 1
ATOM 639 C C . ASP A 1 82 ? 10.687 0.159 -9.976 1.00 96.75 82 ASP A C 1
ATOM 641 O O . ASP A 1 82 ? 11.789 0.700 -9.920 1.00 96.75 82 ASP A O 1
ATOM 645 N N . ALA A 1 83 ? 10.151 -0.445 -8.913 1.00 96.38 83 ALA A N 1
ATOM 646 C CA . ALA A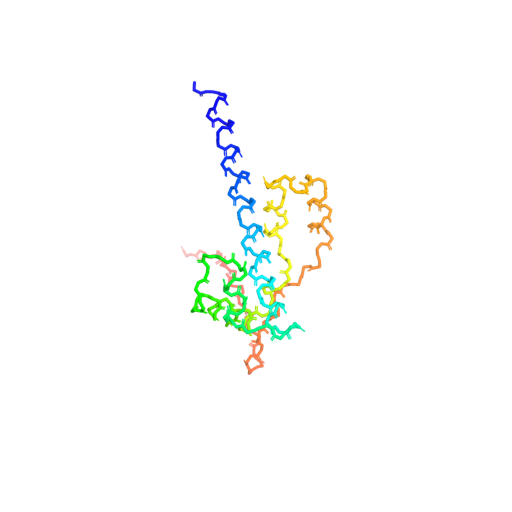 1 83 ? 10.812 -0.591 -7.618 1.00 96.38 83 ALA A CA 1
ATOM 647 C C . ALA A 1 83 ? 11.959 -1.624 -7.623 1.00 96.38 83 ALA A C 1
ATOM 649 O O . ALA A 1 83 ? 12.722 -1.695 -6.653 1.00 96.38 83 ALA A O 1
ATOM 650 N N . GLY A 1 84 ? 12.089 -2.426 -8.687 1.00 95.50 84 GLY A N 1
ATOM 651 C CA . GLY A 1 84 ? 13.056 -3.519 -8.797 1.00 95.50 84 GLY A CA 1
ATOM 652 C C . GLY A 1 84 ? 12.707 -4.754 -7.958 1.00 95.50 84 GLY A C 1
ATOM 653 O O . GLY A 1 84 ? 13.598 -5.530 -7.624 1.00 95.50 84 GLY A O 1
ATOM 654 N N . LEU A 1 85 ? 11.435 -4.923 -7.578 1.00 96.25 85 LEU A N 1
ATOM 655 C CA . LEU A 1 85 ? 10.940 -6.084 -6.823 1.00 96.25 85 LEU A CA 1
ATOM 656 C C . LEU A 1 85 ? 10.632 -7.281 -7.729 1.00 96.25 85 LEU A C 1
ATOM 658 O O . LEU A 1 85 ? 10.688 -8.422 -7.278 1.00 96.25 85 LEU A O 1
ATOM 662 N N . ILE A 1 86 ? 10.305 -7.012 -8.992 1.00 97.12 86 ILE A N 1
ATOM 663 C CA . ILE A 1 86 ? 10.144 -8.006 -10.055 1.00 97.12 86 ILE A CA 1
ATOM 664 C C . ILE A 1 86 ? 10.882 -7.518 -11.302 1.00 97.12 86 ILE A C 1
ATOM 666 O O . ILE A 1 86 ? 11.094 -6.316 -11.474 1.00 97.12 86 ILE A O 1
ATOM 670 N N . ASP A 1 87 ? 11.269 -8.436 -12.182 1.00 97.12 87 ASP A N 1
ATOM 671 C CA . ASP A 1 87 ? 11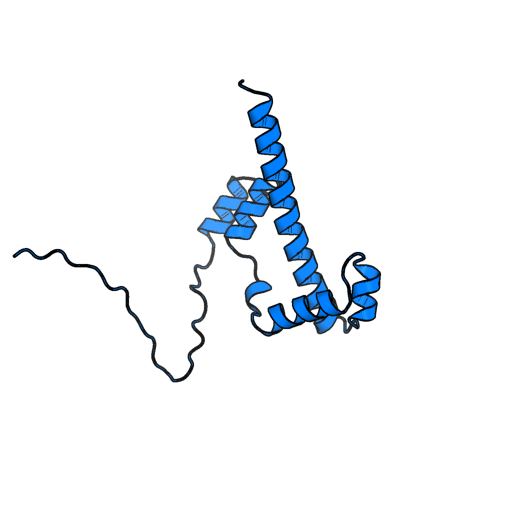.824 -8.069 -13.481 1.00 97.12 87 ASP A CA 1
ATOM 672 C C . ASP A 1 87 ? 10.722 -7.853 -14.537 1.00 97.12 87 ASP A C 1
ATOM 674 O O . ASP A 1 87 ? 9.526 -8.041 -14.296 1.00 97.12 87 ASP A O 1
ATOM 678 N N . ALA A 1 88 ? 11.128 -7.414 -15.731 1.00 95.94 88 ALA A N 1
ATOM 679 C CA . ALA A 1 88 ? 10.197 -7.145 -16.824 1.00 95.94 88 ALA A CA 1
ATOM 680 C C . ALA A 1 88 ? 9.500 -8.412 -17.350 1.00 95.94 88 ALA A C 1
ATOM 682 O O . ALA A 1 88 ? 8.366 -8.319 -17.816 1.00 95.94 88 ALA A O 1
ATOM 683 N N . ALA A 1 89 ? 10.153 -9.577 -17.283 1.00 96.62 89 ALA A N 1
ATOM 684 C CA . ALA A 1 89 ? 9.574 -10.831 -17.751 1.00 96.62 89 ALA A CA 1
ATOM 685 C C . ALA A 1 89 ? 8.444 -11.278 -16.815 1.00 96.62 89 ALA A C 1
ATOM 687 O O . ALA A 1 89 ? 7.337 -11.529 -17.285 1.00 96.62 89 ALA A O 1
ATOM 688 N N . ALA A 1 90 ? 8.686 -11.256 -15.503 1.00 96.44 90 ALA A N 1
ATOM 689 C CA . ALA A 1 90 ? 7.691 -11.555 -14.478 1.00 96.44 90 ALA A CA 1
ATOM 690 C C . ALA A 1 90 ? 6.517 -10.561 -14.503 1.00 96.44 90 ALA A C 1
ATOM 692 O O . ALA A 1 90 ? 5.356 -10.960 -14.381 1.00 96.44 90 ALA A O 1
ATOM 693 N N . MET A 1 91 ? 6.796 -9.268 -14.714 1.00 97.00 91 MET A N 1
ATOM 694 C CA . MET A 1 91 ? 5.758 -8.247 -14.902 1.00 97.00 91 MET A CA 1
ATOM 695 C C . MET A 1 91 ? 4.860 -8.590 -16.098 1.00 97.00 91 MET A C 1
ATOM 697 O O . MET A 1 91 ? 3.639 -8.625 -15.963 1.00 97.00 91 MET A O 1
ATOM 701 N N . MET A 1 92 ? 5.452 -8.873 -17.263 1.00 96.88 92 MET A N 1
ATOM 702 C CA . MET A 1 92 ? 4.698 -9.197 -18.475 1.00 96.88 92 MET A CA 1
ATOM 703 C C . MET A 1 92 ? 3.927 -10.508 -18.344 1.00 96.88 92 MET A C 1
ATOM 705 O O . MET A 1 92 ? 2.774 -10.561 -18.753 1.00 96.88 92 MET A O 1
ATOM 709 N N . GLU A 1 93 ? 4.516 -11.542 -17.746 1.00 95.94 93 GLU A N 1
ATOM 710 C CA . GLU A 1 93 ? 3.827 -12.806 -17.472 1.00 95.94 93 GLU A CA 1
ATOM 711 C C . GLU A 1 93 ? 2.585 -12.585 -16.601 1.00 95.94 93 GLU A C 1
ATOM 713 O O . GLU A 1 93 ? 1.503 -13.082 -16.919 1.00 95.94 93 GLU A O 1
ATOM 718 N N . THR A 1 94 ? 2.721 -11.784 -15.544 1.00 94.06 94 THR A N 1
ATOM 719 C CA . THR A 1 94 ? 1.615 -11.444 -14.643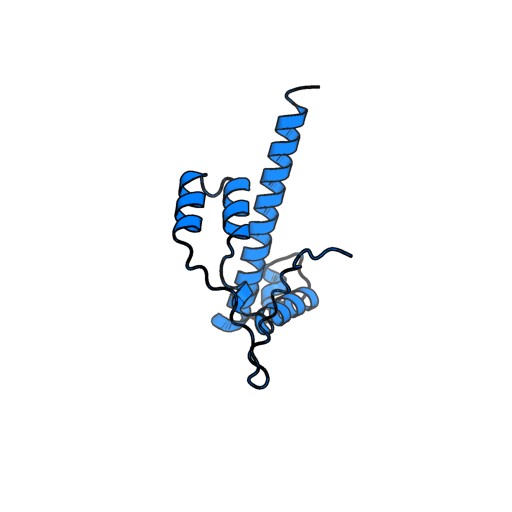 1.00 94.06 94 THR A CA 1
ATOM 720 C C . THR A 1 94 ? 0.513 -10.680 -15.378 1.00 94.06 94 THR A C 1
ATOM 722 O O . THR A 1 94 ? -0.661 -11.024 -15.264 1.00 94.06 94 THR A O 1
ATOM 725 N N . LEU A 1 95 ? 0.877 -9.666 -16.169 1.00 93.75 95 LEU A N 1
ATOM 726 C CA . LEU A 1 95 ? -0.086 -8.826 -16.886 1.00 93.75 95 LEU A CA 1
ATOM 727 C C . LEU A 1 95 ? -0.779 -9.554 -18.050 1.00 93.75 95 LEU A C 1
ATOM 729 O O . LEU A 1 95 ? -1.956 -9.306 -18.300 1.00 93.75 95 LEU A O 1
ATOM 733 N N . LEU A 1 96 ? -0.084 -10.456 -18.750 1.00 93.06 96 LEU A N 1
ATOM 734 C CA . LEU A 1 96 ? -0.653 -11.237 -19.858 1.00 93.06 96 LEU A CA 1
ATOM 735 C C . LEU A 1 96 ? -1.646 -12.297 -19.377 1.00 93.06 96 LEU A C 1
ATOM 737 O O . LEU A 1 96 ? -2.617 -12.584 -20.073 1.00 93.06 96 LEU A O 1
ATOM 741 N N . ASN A 1 97 ? -1.413 -12.857 -18.190 1.00 91.06 97 ASN A N 1
ATOM 742 C CA . ASN A 1 97 ? -2.311 -13.826 -17.566 1.00 91.06 97 ASN A CA 1
ATOM 743 C C . ASN A 1 97 ? -3.343 -13.166 -16.640 1.00 91.06 97 ASN A C 1
ATOM 745 O O . ASN A 1 97 ? -4.084 -13.869 -15.950 1.00 91.06 97 ASN A O 1
ATOM 749 N N . TRP A 1 98 ? -3.394 -11.831 -16.597 1.00 89.38 98 TRP A N 1
ATOM 750 C CA . TRP A 1 98 ? -4.285 -11.123 -15.692 1.00 89.38 98 TRP A CA 1
ATOM 751 C C . TRP A 1 98 ? -5.742 -11.382 -16.090 1.00 89.38 98 TRP A C 1
ATOM 753 O O . TRP A 1 98 ? -6.130 -11.050 -17.215 1.00 89.38 98 TRP A O 1
ATOM 763 N N . PRO A 1 99 ? -6.580 -11.940 -15.197 1.00 78.94 99 PRO A N 1
ATOM 764 C CA . PRO A 1 99 ? -7.996 -12.098 -15.478 1.00 78.94 99 PRO A CA 1
ATOM 765 C C . PRO A 1 99 ? -8.600 -10.695 -15.545 1.00 78.94 99 PRO A C 1
ATOM 767 O O . PRO A 1 99 ? -8.808 -10.042 -14.520 1.00 78.94 99 PRO A O 1
ATOM 770 N N . TYR A 1 100 ? -8.800 -10.192 -16.764 1.00 61.69 100 TYR A N 1
ATOM 771 C CA . TYR A 1 100 ? -9.292 -8.843 -17.023 1.00 61.69 100 TYR A CA 1
ATOM 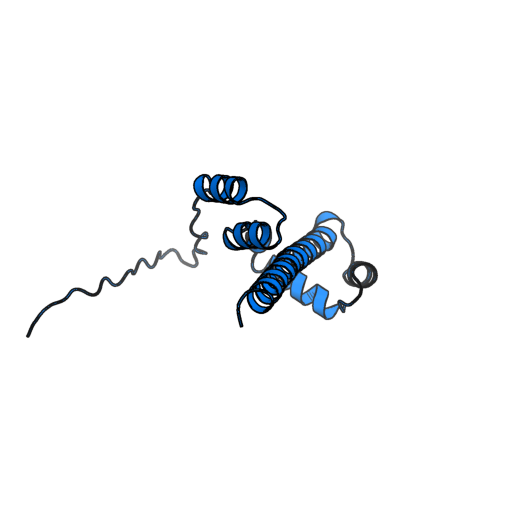772 C C . TYR A 1 100 ? -10.759 -8.756 -16.600 1.00 61.69 100 TYR A C 1
ATOM 774 O O . TYR A 1 100 ? -11.686 -8.880 -17.394 1.00 61.69 100 TYR A O 1
ATOM 782 N N . THR A 1 101 ? -10.965 -8.595 -15.301 1.00 55.94 101 THR A N 1
ATOM 783 C CA . THR A 1 101 ? -12.276 -8.378 -14.713 1.00 55.94 101 THR A CA 1
ATOM 784 C C . THR A 1 101 ? -12.431 -6.868 -14.676 1.00 55.94 101 THR A C 1
ATOM 786 O O . THR A 1 101 ? -11.890 -6.206 -13.791 1.00 55.94 101 THR A O 1
ATOM 789 N N . PHE A 1 102 ? -13.083 -6.295 -15.694 1.00 51.22 102 PHE A N 1
ATOM 790 C CA . PHE A 1 102 ? -13.609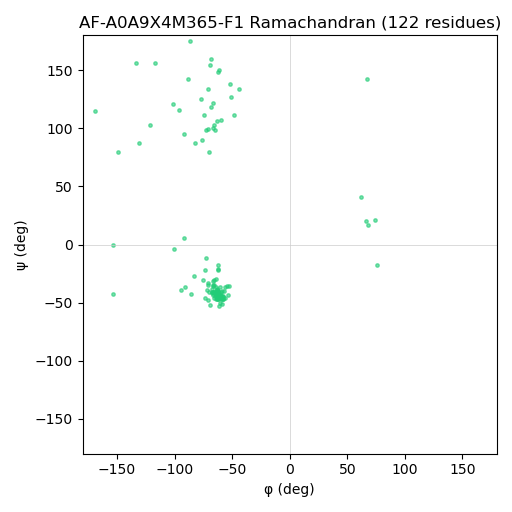 -4.938 -15.558 1.00 51.22 102 PHE A CA 1
ATOM 791 C C . PHE A 1 102 ? -14.419 -4.920 -14.265 1.00 51.22 102 PHE A C 1
ATOM 793 O O . PHE A 1 102 ? -15.219 -5.830 -14.045 1.00 51.22 102 PHE A O 1
ATOM 800 N N . GLY A 1 103 ? -14.104 -3.964 -13.387 1.00 44.59 103 GLY A N 1
ATOM 801 C CA . GLY A 1 103 ? -14.647 -3.901 -12.038 1.00 44.59 103 GLY A CA 1
ATOM 802 C C . GLY A 1 103 ? -16.143 -4.177 -12.040 1.00 44.59 103 GLY A C 1
ATOM 803 O O . GLY A 1 103 ? -16.868 -3.653 -12.884 1.00 44.59 103 GLY A O 1
ATOM 804 N N . ASP A 1 104 ? -16.566 -5.035 -11.118 1.00 42.38 104 ASP A N 1
ATOM 805 C CA . ASP A 1 104 ? -17.971 -5.282 -10.843 1.00 42.38 104 ASP A CA 1
ATOM 806 C C . ASP A 1 104 ? -18.669 -3.923 -10.703 1.00 42.38 104 ASP A C 1
ATOM 808 O O . ASP A 1 104 ? -18.348 -3.133 -9.811 1.00 42.38 104 ASP A O 1
ATOM 812 N N . VAL A 1 105 ? -19.532 -3.596 -11.666 1.00 43.22 105 VAL A N 1
ATOM 813 C CA . VAL A 1 105 ? -20.356 -2.393 -11.607 1.00 43.22 105 VAL A CA 1
ATOM 814 C C . VAL A 1 105 ? -21.333 -2.651 -10.467 1.00 43.22 105 VAL A C 1
ATOM 816 O O . VAL A 1 105 ? -22.116 -3.600 -10.576 1.00 43.22 105 VAL A O 1
ATOM 819 N N . PRO A 1 106 ? -21.335 -1.856 -9.381 1.00 39.69 106 PRO A N 1
ATOM 820 C CA . PRO A 1 106 ? -22.365 -1.983 -8.367 1.00 39.69 106 PRO A CA 1
ATOM 821 C C . PRO A 1 106 ? -23.706 -1.733 -9.056 1.00 39.69 106 PRO A C 1
ATOM 823 O O . PRO A 1 106 ? -24.013 -0.614 -9.468 1.00 39.69 106 PRO A O 1
ATOM 826 N N . HIS A 1 107 ? -24.485 -2.794 -9.240 1.00 38.03 107 HIS A N 1
ATOM 827 C CA . HIS A 1 107 ? -25.837 -2.686 -9.752 1.00 38.03 107 HIS A CA 1
ATOM 828 C C . HIS A 1 107 ? -26.692 -2.102 -8.625 1.00 38.03 107 HIS A C 1
ATOM 830 O O . HIS A 1 107 ? -27.112 -2.822 -7.722 1.00 38.03 107 HIS A O 1
ATOM 836 N N . VAL A 1 108 ? -26.942 -0.795 -8.664 1.00 42.53 108 VAL A N 1
ATOM 837 C CA . VAL A 1 108 ? -28.077 -0.194 -7.958 1.00 42.53 108 VAL A CA 1
ATOM 838 C C . VAL A 1 108 ? -29.198 -0.077 -8.986 1.00 42.53 108 VAL A C 1
ATOM 840 O O . VAL A 1 108 ? -29.047 0.594 -10.003 1.00 42.53 108 VAL A O 1
ATOM 843 N N . ASP A 1 109 ? -30.285 -0.807 -8.748 1.00 42.72 109 ASP A N 1
ATOM 844 C CA . ASP A 1 109 ? -31.536 -0.775 -9.516 1.00 42.72 109 ASP A CA 1
ATOM 845 C C . ASP A 1 109 ? -31.462 -1.173 -11.004 1.00 42.72 109 ASP A C 1
ATOM 847 O O . ASP A 1 109 ? -32.158 -0.622 -11.852 1.00 42.72 109 ASP A O 1
ATOM 851 N N . GLY A 1 110 ? -30.684 -2.212 -11.330 1.00 48.69 110 GLY A N 1
ATOM 852 C CA . GLY A 1 110 ? -30.979 -3.073 -12.487 1.00 48.69 110 GLY A CA 1
ATOM 853 C C . GLY A 1 110 ? -30.837 -2.464 -13.890 1.00 48.69 110 GLY A C 1
ATOM 854 O O . GLY A 1 110 ? -31.337 -3.062 -14.841 1.00 48.69 110 GLY A O 1
ATOM 855 N N . VAL A 1 111 ? -30.146 -1.332 -14.061 1.00 43.00 111 VAL A N 1
ATOM 856 C CA . VAL A 1 111 ? -29.872 -0.769 -15.394 1.00 43.00 111 VAL A CA 1
ATOM 857 C C . VAL A 1 111 ? -28.369 -0.644 -15.633 1.00 43.00 111 VAL A C 1
ATOM 859 O O . VAL A 1 111 ? -27.713 0.284 -15.163 1.00 43.00 111 VAL A O 1
ATOM 862 N N . ALA A 1 112 ? -27.833 -1.574 -16.424 1.00 39.16 112 ALA A N 1
ATOM 863 C CA . ALA A 1 112 ? -26.525 -1.439 -17.048 1.00 39.16 112 ALA A CA 1
ATOM 864 C C . ALA A 1 112 ? -26.585 -0.283 -18.059 1.00 39.16 112 ALA A C 1
ATOM 866 O O . ALA A 1 112 ? -27.160 -0.418 -19.140 1.00 39.16 112 ALA A O 1
ATOM 867 N N . THR A 1 113 ? -26.037 0.877 -17.698 1.00 41.22 113 THR A N 1
ATOM 868 C CA . THR A 1 113 ? -25.890 1.986 -18.648 1.00 41.22 113 THR A CA 1
ATOM 869 C C . THR A 1 113 ? -24.638 1.740 -19.477 1.00 41.22 113 THR A C 1
ATOM 871 O O . THR A 1 113 ? -23.538 2.165 -19.135 1.00 41.22 113 THR A O 1
ATOM 874 N N . ASP A 1 114 ? -24.828 0.995 -20.558 1.00 49.34 114 ASP A N 1
ATOM 875 C CA . ASP A 1 114 ? -23.892 0.904 -21.666 1.00 49.34 114 ASP A CA 1
ATOM 876 C C . ASP A 1 114 ? -23.993 2.205 -22.477 1.00 49.34 114 ASP A C 1
ATOM 878 O O . ASP A 1 114 ? -25.024 2.498 -23.085 1.00 49.34 114 ASP A O 1
ATOM 882 N N . SER A 1 115 ? -22.955 3.040 -22.459 1.00 42.50 115 SER A N 1
ATOM 883 C CA . SER A 1 115 ? -22.856 4.142 -23.417 1.00 42.50 115 SER A CA 1
ATOM 884 C C . SER A 1 115 ? -21.403 4.471 -23.738 1.00 42.50 115 SER A C 1
ATOM 886 O O . SER A 1 115 ? -20.841 5.461 -23.268 1.00 42.50 115 SER A O 1
ATOM 888 N N . TYR A 1 116 ? -20.811 3.658 -24.613 1.00 41.28 116 TYR A N 1
ATOM 889 C CA . TYR A 1 116 ? -19.826 4.153 -25.570 1.00 41.28 116 TYR A CA 1
ATOM 890 C C . TYR A 1 116 ? -20.555 4.995 -26.625 1.00 41.28 116 TYR A C 1
ATOM 892 O O . TYR A 1 116 ? -21.115 4.466 -27.584 1.00 41.28 116 TYR A O 1
ATOM 900 N N . THR A 1 117 ? -20.532 6.322 -26.495 1.00 39.94 117 THR A N 1
ATOM 901 C CA . THR A 1 117 ? -20.946 7.194 -27.602 1.00 39.94 117 THR A CA 1
ATOM 902 C C . THR A 1 117 ? -19.821 7.231 -28.633 1.00 39.94 117 THR A C 1
ATOM 904 O O . THR A 1 117 ? -18.907 8.052 -28.569 1.00 39.94 117 THR A O 1
ATOM 907 N N . THR A 1 118 ? -19.869 6.311 -29.596 1.00 40.62 118 THR A N 1
ATOM 908 C CA . THR A 1 118 ? -19.068 6.380 -30.820 1.00 40.62 118 THR A CA 1
ATOM 909 C C . THR A 1 118 ? -19.482 7.625 -31.607 1.00 40.62 118 THR A C 1
ATOM 911 O O . THR A 1 118 ? -20.553 7.662 -32.212 1.00 40.62 118 THR A O 1
ATOM 914 N N . GLY A 1 119 ? -18.644 8.663 -31.604 1.00 35.16 119 GLY A N 1
ATOM 915 C CA . GLY A 1 119 ? -18.829 9.842 -32.448 1.00 35.16 119 GLY A CA 1
ATOM 916 C C . GLY A 1 119 ? -18.699 9.470 -33.926 1.00 35.16 119 GLY A C 1
ATOM 917 O O . GLY A 1 119 ? -17.593 9.343 -34.446 1.00 35.16 119 GLY A O 1
ATOM 918 N N . LYS A 1 120 ? -19.830 9.274 -34.612 1.00 42.00 120 LYS A N 1
ATOM 919 C CA . LYS A 1 120 ? -19.871 9.138 -36.072 1.00 42.00 120 LYS A CA 1
ATOM 920 C C . LYS A 1 120 ? -19.734 10.511 -36.737 1.00 42.00 120 LYS A C 1
ATOM 922 O O . LYS A 1 120 ? -20.529 11.412 -36.491 1.00 42.00 120 LYS A O 1
ATOM 927 N N . LEU A 1 121 ? -18.748 10.605 -37.630 1.00 39.00 121 LEU A N 1
ATOM 928 C CA . LEU A 1 121 ? -18.638 11.594 -38.705 1.00 39.00 121 LEU A CA 1
ATOM 929 C C . LEU A 1 121 ? -19.926 11.648 -39.554 1.00 39.00 121 LEU A C 1
ATOM 931 O O . LEU A 1 121 ? -20.434 10.604 -39.964 1.00 39.00 121 LEU A O 1
ATOM 935 N N . GLY A 1 122 ? -20.371 12.854 -39.919 1.00 34.28 122 GLY A N 1
ATOM 936 C CA . GLY A 1 122 ? -21.425 13.079 -40.914 1.00 34.28 122 GLY A CA 1
ATOM 937 C C . GLY A 1 122 ? -21.539 14.552 -41.316 1.00 34.28 122 GLY A C 1
ATOM 938 O O . GLY A 1 122 ? -21.842 15.392 -40.480 1.00 34.28 122 GLY A O 1
ATOM 939 N N . ARG A 1 123 ? -21.242 14.834 -42.592 1.00 39.56 123 ARG A N 1
ATOM 940 C CA . ARG A 1 123 ? -21.188 16.149 -43.260 1.00 39.56 123 ARG A CA 1
ATOM 941 C C . ARG A 1 123 ? -22.525 16.903 -43.273 1.00 39.56 123 ARG A C 1
ATOM 943 O O . ARG A 1 123 ? -23.568 16.278 -43.447 1.00 39.56 123 ARG A O 1
ATOM 950 N N . GLY A 1 124 ? -22.427 18.232 -43.277 1.00 44.47 124 GLY A N 1
ATOM 951 C CA . GLY A 1 124 ? -23.331 19.159 -43.963 1.00 44.47 124 GLY A CA 1
ATOM 952 C C . GLY A 1 124 ? -22.502 20.063 -44.860 1.00 44.47 124 GLY A C 1
ATOM 953 O O . GLY A 1 124 ? -21.442 20.510 -44.367 1.00 44.47 124 GLY A O 1
#

Secondary structure (DSSP, 8-state):
--SHHHHHHHHHHHHHHHHHHHHHHHHHHHHHHHHTS---HHHHHHHHSS--HHHHHHHHHHHHH-GGGGS--HHHHHHHHHTTSS-HHHHHHHHHT----------STT--------------